Protein AF-A0A7Y5JT17-F1 (afdb_monomer_lite)

Sequence (156 aa):
MTVSTGLDEVVGAALDLVGDRRRVVLGIAGVPGAGKSTLADAVVAGVAEARGQEWVAHVPMDGYHLADVQLERLGALSRKGAPDTFDAEGYAHLLRRLVDEPDTWVYAPGFERTLEQPIAAAMVVPPSARLVVTEGNYLLLPEPRWEAARAAITEV

Foldseek 3Di:
DPPPVVLVVVLVVLVVLLPVAQAAEAEQADDPPPCSVVSLVSSLVSNCVVPNNLQEAEAEQLLFFDFCVVCVVVVNNVVGQPPVRGQLVVLLVLLQCCRVPLQDKDFTWDADPVNRGTDGRPTIRHSNHRYYYYYDHCCPPPDPSNVSSVVSHSYD

Secondary structure (DSSP, 8-state):
---HHHHHHHHHHHHHHHTT-S-EEEEEE--TTSSHHHHHHHHHHHHHHHH-GGGEEE--GGGGBPPHHHHHHTT-GGGTTSGGGB-HHHHHHHHHHHHH-TTS-EEEEEEETTTTEEEEEEEEE-TT--EEEEEESSTT--SHHHHHHHHT-SB-

pLDDT: mean 95.54, std 8.53, range [40.66, 98.81]

Radius of gyration: 15.57 Å; chains: 1; bounding box: 38×42×37 Å

Structure (mmCIF, N/CA/C/O backbone):
data_AF-A0A7Y5JT17-F1
#
_entry.id   AF-A0A7Y5JT17-F1
#
loop_
_atom_site.group_PDB
_atom_site.id
_atom_site.type_symbol
_atom_site.label_atom_id
_atom_site.label_alt_id
_atom_site.label_comp_id
_atom_site.label_asym_id
_atom_site.label_entity_id
_atom_site.label_seq_id
_atom_site.pdbx_PDB_ins_code
_atom_site.Cartn_x
_atom_site.Cartn_y
_atom_site.Cartn_z
_atom_site.occupancy
_atom_site.B_iso_or_equiv
_atom_site.auth_seq_id
_atom_site.auth_comp_id
_atom_site.auth_asym_id
_atom_site.auth_atom_id
_atom_site.pdbx_PDB_model_num
ATOM 1 N N . MET A 1 1 ? -2.690 31.196 5.133 1.00 42.50 1 MET A N 1
ATOM 2 C CA . MET A 1 1 ? -2.616 30.020 6.022 1.00 42.50 1 MET A CA 1
ATOM 3 C C . MET A 1 1 ? -3.968 29.326 5.939 1.00 42.50 1 MET A C 1
ATOM 5 O O . MET A 1 1 ? -4.806 29.532 6.799 1.00 42.50 1 MET A O 1
ATOM 9 N N . THR A 1 2 ? -4.222 28.629 4.827 1.00 40.66 2 THR A N 1
ATOM 10 C CA . THR A 1 2 ? -5.536 28.032 4.517 1.00 40.66 2 THR A CA 1
ATOM 11 C C . THR A 1 2 ? -5.316 26.854 3.567 1.00 40.66 2 THR A C 1
ATOM 13 O O . THR A 1 2 ? -5.586 26.934 2.377 1.00 40.66 2 THR A O 1
ATOM 16 N N . VAL A 1 3 ? -4.691 25.796 4.083 1.00 49.78 3 VAL A N 1
ATOM 17 C CA . VAL A 1 3 ? -4.617 24.485 3.409 1.00 49.78 3 VAL A CA 1
ATOM 18 C C . VAL A 1 3 ? -5.375 23.424 4.229 1.00 49.78 3 VAL A C 1
ATOM 20 O O . VAL A 1 3 ? -5.632 22.341 3.723 1.00 49.78 3 VAL A O 1
ATOM 23 N N . SER A 1 4 ? -5.793 23.735 5.470 1.00 58.84 4 SER A N 1
ATOM 24 C CA . SER A 1 4 ? -6.349 22.728 6.393 1.00 58.84 4 SER A CA 1
ATOM 25 C C . SER A 1 4 ? -7.715 22.194 5.957 1.00 58.84 4 SER A C 1
ATOM 27 O O . SER A 1 4 ? -7.915 20.991 6.010 1.00 58.84 4 SER A O 1
ATOM 29 N N . THR A 1 5 ? -8.602 23.028 5.401 1.00 63.56 5 THR A N 1
ATOM 30 C CA . THR A 1 5 ? -9.977 22.604 5.075 1.00 63.56 5 THR A CA 1
ATOM 31 C C . THR A 1 5 ? -10.028 21.418 4.107 1.00 63.56 5 THR A C 1
ATOM 33 O O . THR A 1 5 ? -10.822 20.511 4.308 1.00 63.56 5 THR A O 1
ATOM 36 N N . GLY A 1 6 ? -9.140 21.371 3.107 1.00 87.25 6 GLY A N 1
ATOM 37 C CA . GLY A 1 6 ? -9.133 20.276 2.133 1.00 87.25 6 GLY A CA 1
ATOM 38 C C . GLY A 1 6 ? -8.594 18.957 2.695 1.00 87.25 6 GLY A C 1
ATOM 39 O O . GLY A 1 6 ? -9.125 17.899 2.379 1.00 87.25 6 GLY A O 1
ATOM 40 N N . LEU A 1 7 ? -7.556 18.995 3.538 1.00 91.44 7 LEU A N 1
ATOM 41 C CA . LEU A 1 7 ? -7.023 17.771 4.146 1.00 91.44 7 LEU A CA 1
ATOM 42 C C . LEU A 1 7 ? -7.978 17.222 5.210 1.00 91.44 7 LEU A C 1
ATOM 44 O O . LEU A 1 7 ? -8.198 16.015 5.254 1.00 91.44 7 LEU A O 1
ATOM 48 N N . ASP A 1 8 ? -8.569 18.103 6.018 1.00 93.75 8 ASP A N 1
ATOM 49 C CA . ASP A 1 8 ? -9.545 17.728 7.043 1.00 93.75 8 ASP A CA 1
ATOM 50 C C . ASP A 1 8 ? -10.767 17.038 6.401 1.00 93.75 8 ASP A C 1
ATOM 52 O O . ASP A 1 8 ? -11.245 16.020 6.904 1.00 93.75 8 ASP A O 1
ATOM 56 N N . GLU A 1 9 ? -11.222 17.527 5.240 1.00 94.75 9 GLU A N 1
ATOM 57 C CA . GLU A 1 9 ? -12.270 16.886 4.434 1.00 94.75 9 GLU A CA 1
ATOM 58 C C . GLU A 1 9 ? -11.860 15.494 3.930 1.00 94.75 9 GLU A C 1
ATOM 60 O O . GLU A 1 9 ? -12.640 14.549 4.045 1.00 94.75 9 GLU A O 1
ATOM 65 N N . VAL A 1 10 ? -10.635 15.333 3.414 1.00 95.31 10 VAL A N 1
ATOM 66 C CA . VAL A 1 10 ? -10.138 14.028 2.938 1.00 95.31 10 VAL A CA 1
ATOM 67 C C . VAL A 1 10 ? -10.008 13.028 4.091 1.00 95.31 10 VAL A C 1
ATOM 69 O O . VAL A 1 10 ? -10.390 11.868 3.943 1.00 95.31 10 VAL A O 1
ATOM 72 N N . VAL A 1 11 ? -9.516 13.461 5.254 1.00 97.75 11 VAL A N 1
ATOM 73 C CA . VAL A 1 11 ? -9.441 12.619 6.459 1.00 97.75 11 VAL A CA 1
ATOM 74 C C . VAL A 1 11 ? -10.843 12.219 6.921 1.00 97.75 11 VAL A C 1
ATOM 76 O O . VAL A 1 11 ? -11.073 11.047 7.220 1.00 97.75 11 VAL A O 1
ATOM 79 N N . GLY A 1 12 ? -11.796 13.155 6.924 1.00 97.56 12 GLY A N 1
ATOM 80 C CA . GLY A 1 12 ? -13.202 12.872 7.216 1.00 97.56 12 GLY A CA 1
ATOM 81 C C . GLY A 1 12 ? -13.788 11.822 6.269 1.00 97.56 12 GLY A C 1
ATOM 82 O O . GLY A 1 12 ? -14.313 10.808 6.725 1.00 97.56 12 GLY A O 1
ATOM 83 N N . ALA A 1 13 ? -13.597 11.998 4.960 1.00 97.38 13 ALA A N 1
ATOM 84 C CA . ALA A 1 13 ? -14.049 11.043 3.951 1.00 97.38 13 ALA A CA 1
ATOM 85 C C . ALA A 1 13 ? -13.404 9.654 4.122 1.00 97.38 13 ALA A C 1
ATOM 87 O O . ALA A 1 13 ? -14.080 8.638 3.970 1.00 97.38 13 ALA A O 1
ATOM 88 N N . ALA A 1 14 ? -12.120 9.585 4.489 1.00 97.75 14 ALA A N 1
ATOM 89 C CA . ALA A 1 14 ? -11.440 8.321 4.770 1.00 97.75 14 ALA A CA 1
ATOM 90 C C . ALA A 1 14 ? -12.014 7.606 6.009 1.00 97.75 14 ALA A C 1
ATOM 92 O O . ALA A 1 14 ? -12.146 6.380 6.014 1.00 97.75 14 ALA A O 1
ATOM 93 N N . LEU A 1 15 ? -12.392 8.352 7.053 1.00 97.94 15 LEU A N 1
ATOM 94 C CA . LEU A 1 15 ? -13.065 7.800 8.234 1.00 97.94 15 LEU A CA 1
ATOM 95 C C . LEU A 1 15 ? -14.476 7.294 7.897 1.00 97.94 15 LEU A C 1
ATOM 97 O O . LEU A 1 15 ? -14.854 6.203 8.335 1.00 97.94 15 LEU A O 1
ATOM 101 N N . ASP A 1 16 ? -15.224 8.041 7.088 1.00 97.81 16 ASP A N 1
ATOM 102 C CA . ASP A 1 16 ? -16.563 7.657 6.631 1.00 97.81 16 ASP A CA 1
ATOM 103 C C . ASP A 1 16 ? -16.523 6.422 5.716 1.00 97.81 16 ASP A C 1
ATOM 105 O O . ASP A 1 16 ? -17.366 5.528 5.831 1.00 97.81 16 ASP A O 1
ATOM 109 N N . LEU A 1 17 ? -15.496 6.311 4.863 1.00 97.62 17 LEU A N 1
ATOM 110 C CA . LEU A 1 17 ? -15.251 5.132 4.028 1.00 97.62 17 LEU A CA 1
ATOM 111 C C . LEU A 1 17 ? -15.085 3.862 4.871 1.00 97.62 17 LEU A C 1
ATOM 113 O O . LEU A 1 17 ? -15.523 2.782 4.470 1.00 97.62 17 LEU A O 1
ATOM 117 N N . VAL A 1 18 ? -14.469 3.964 6.047 1.00 97.62 18 VAL A N 1
ATOM 118 C CA . VAL A 1 18 ? -14.298 2.818 6.945 1.00 97.62 18 VAL A CA 1
ATOM 119 C C . VAL A 1 18 ? -15.647 2.386 7.537 1.00 97.62 18 VAL A C 1
ATOM 121 O O . VAL A 1 18 ? -15.965 1.193 7.509 1.00 97.62 18 VAL A O 1
ATOM 124 N N . GLY A 1 19 ? -16.462 3.323 8.037 1.00 94.19 19 GLY A N 1
ATOM 125 C CA . GLY A 1 19 ? -17.793 3.045 8.597 1.00 94.19 19 GLY A CA 1
ATOM 126 C C . GLY A 1 19 ? -17.805 1.864 9.585 1.00 94.19 19 GLY A C 1
ATOM 127 O O . GLY A 1 19 ? -16.964 1.783 10.486 1.00 94.19 19 GLY A O 1
ATOM 128 N N . ASP A 1 20 ? -18.705 0.899 9.370 1.00 92.69 20 ASP A N 1
ATOM 129 C CA . ASP A 1 20 ? -18.824 -0.337 10.170 1.00 92.69 20 ASP A CA 1
ATOM 130 C C . ASP A 1 20 ? -17.996 -1.524 9.619 1.00 92.69 20 ASP A C 1
ATOM 132 O O . ASP A 1 20 ? -18.034 -2.632 10.157 1.00 92.69 20 ASP A O 1
ATOM 136 N N . ARG A 1 21 ? -17.236 -1.331 8.530 1.00 94.38 21 ARG A N 1
ATOM 137 C CA . ARG A 1 21 ? -16.481 -2.405 7.850 1.00 94.38 21 ARG A CA 1
ATOM 138 C C . ARG A 1 21 ? -15.234 -2.790 8.638 1.00 94.38 21 ARG A C 1
ATOM 140 O O . ARG A 1 21 ? -14.498 -1.916 9.071 1.00 94.38 21 ARG A O 1
ATOM 147 N N . ARG A 1 22 ? -14.892 -4.077 8.756 1.00 96.00 22 ARG A N 1
ATOM 148 C CA . ARG A 1 22 ? -13.718 -4.491 9.559 1.00 96.00 22 ARG A CA 1
ATOM 149 C C . ARG A 1 22 ? -12.414 -3.808 9.127 1.00 96.00 22 ARG A C 1
ATOM 151 O O . ARG A 1 22 ? -11.712 -3.268 9.977 1.00 96.00 22 ARG A O 1
ATOM 158 N N . ARG A 1 23 ? -12.144 -3.775 7.820 1.00 98.25 23 ARG A N 1
ATOM 159 C CA . ARG A 1 23 ? -11.028 -3.053 7.204 1.00 98.25 23 ARG A CA 1
ATOM 160 C C . ARG A 1 23 ? -11.390 -2.637 5.781 1.00 98.25 23 ARG A C 1
ATOM 162 O O . ARG A 1 23 ? -12.112 -3.366 5.104 1.00 98.25 23 ARG A O 1
ATOM 169 N N . VAL A 1 24 ? -10.881 -1.493 5.338 1.00 98.44 24 VAL A N 1
ATOM 170 C CA . VAL A 1 24 ? -10.970 -1.019 3.947 1.00 98.44 24 VAL A CA 1
ATOM 171 C C . VAL A 1 24 ? -9.600 -0.594 3.440 1.00 98.44 24 VAL A C 1
ATO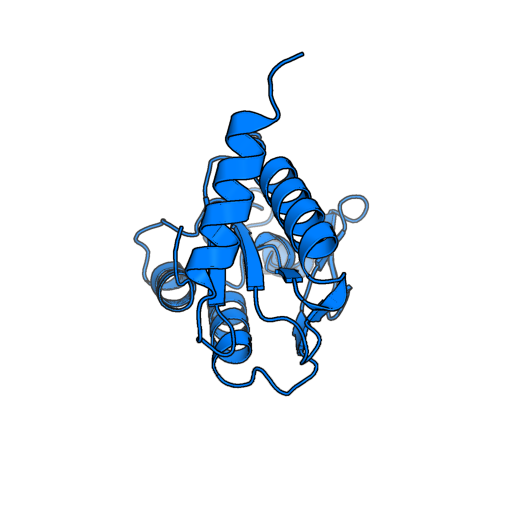M 173 O O . VAL A 1 24 ? -8.706 -0.284 4.231 1.00 98.44 24 VAL A O 1
ATOM 176 N N . VAL A 1 25 ? -9.456 -0.566 2.117 1.00 98.75 25 VAL A N 1
ATOM 177 C CA . VAL A 1 25 ? -8.258 -0.063 1.441 1.00 98.75 25 VAL A CA 1
ATOM 178 C C . VAL A 1 25 ? -8.634 1.202 0.674 1.00 98.75 25 VAL A C 1
ATOM 180 O O . VAL A 1 25 ? -9.528 1.160 -0.170 1.00 98.75 25 VAL A O 1
ATOM 183 N N . LEU A 1 26 ? -7.948 2.305 0.959 1.00 98.75 26 LEU A N 1
ATOM 184 C CA . LEU A 1 26 ? -8.034 3.568 0.228 1.00 98.75 26 LEU A CA 1
ATOM 185 C C . LEU A 1 26 ? -6.809 3.696 -0.679 1.00 98.75 26 LEU A C 1
ATOM 187 O O . LEU A 1 26 ? -5.679 3.680 -0.190 1.00 98.75 26 LEU A O 1
ATOM 191 N N . GLY A 1 27 ? -7.030 3.810 -1.983 1.00 98.44 27 GLY A N 1
ATOM 192 C CA . GLY A 1 27 ? -5.992 4.060 -2.973 1.00 98.44 27 GLY A CA 1
ATOM 193 C C . GLY A 1 27 ? -5.800 5.550 -3.231 1.00 98.44 27 GLY A C 1
ATOM 194 O O . GLY A 1 27 ? -6.755 6.311 -3.237 1.00 98.44 27 GLY A O 1
ATOM 195 N N . ILE A 1 28 ? -4.562 5.962 -3.488 1.00 98.44 28 ILE A N 1
ATOM 196 C CA . ILE A 1 28 ? -4.227 7.295 -3.992 1.00 98.44 28 ILE A CA 1
ATOM 197 C C . ILE A 1 28 ? -3.466 7.110 -5.303 1.00 98.44 28 ILE A C 1
ATOM 199 O O . ILE A 1 28 ? -2.321 6.649 -5.324 1.00 98.44 28 ILE A O 1
ATOM 203 N N . ALA A 1 29 ? -4.120 7.448 -6.413 1.00 97.12 29 ALA A N 1
ATOM 204 C CA . ALA A 1 29 ? -3.557 7.324 -7.752 1.00 97.12 29 ALA A CA 1
ATOM 205 C C . ALA A 1 29 ? -3.039 8.665 -8.290 1.00 97.12 29 ALA A C 1
ATOM 207 O O . ALA A 1 29 ? -3.482 9.742 -7.900 1.00 97.12 29 ALA A O 1
ATOM 208 N N . GLY A 1 30 ? -2.090 8.607 -9.221 1.00 94.31 30 GLY A N 1
ATOM 209 C CA . GLY A 1 30 ? -1.494 9.802 -9.816 1.00 94.31 30 GLY A CA 1
ATOM 210 C C . GLY A 1 30 ? -0.122 9.538 -10.419 1.00 94.31 30 GLY A C 1
ATOM 211 O O . GLY A 1 30 ? 0.557 8.580 -10.062 1.00 94.31 30 GLY A O 1
ATOM 212 N N . VAL A 1 31 ? 0.310 10.407 -11.327 1.00 91.19 31 VAL A N 1
ATOM 213 C CA . VAL A 1 31 ? 1.605 10.281 -12.015 1.00 91.19 31 VAL A CA 1
ATOM 214 C C . VAL A 1 31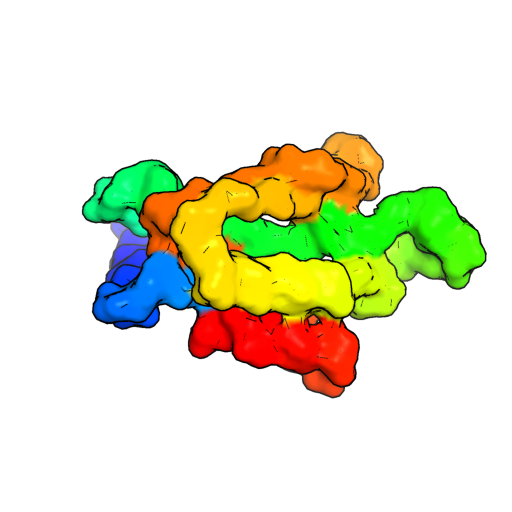 ? 2.799 10.427 -11.051 1.00 91.19 31 VAL A C 1
ATOM 216 O O . VAL A 1 31 ? 2.640 10.946 -9.936 1.00 91.19 31 VAL A O 1
ATOM 219 N N . PRO A 1 32 ? 4.013 9.986 -11.435 1.00 90.25 32 PRO A N 1
ATOM 220 C CA . PRO A 1 32 ? 5.229 10.293 -10.684 1.00 90.25 32 PRO A CA 1
ATOM 221 C C . PRO A 1 32 ? 5.352 11.794 -10.385 1.00 90.25 32 PRO A C 1
ATOM 223 O O . PRO A 1 32 ? 5.060 12.628 -11.239 1.00 90.25 32 PRO A O 1
ATOM 226 N N . GLY A 1 33 ? 5.754 12.145 -9.161 1.00 89.56 33 GLY A N 1
ATOM 227 C CA . GLY A 1 33 ? 5.902 13.544 -8.737 1.00 89.56 33 GLY A CA 1
ATOM 228 C C . GLY A 1 33 ? 4.599 14.292 -8.420 1.00 89.56 33 GLY A C 1
ATOM 229 O O . GLY A 1 33 ? 4.667 15.437 -7.988 1.00 89.56 33 GLY A O 1
ATOM 230 N N . ALA A 1 34 ? 3.422 13.667 -8.547 1.00 92.31 34 ALA A N 1
ATOM 231 C CA . ALA A 1 34 ? 2.132 14.309 -8.255 1.00 92.31 34 ALA A CA 1
ATOM 232 C C . ALA A 1 34 ? 1.849 14.555 -6.755 1.00 92.31 34 ALA A C 1
ATOM 234 O O . ALA A 1 34 ? 0.792 15.073 -6.413 1.00 92.31 34 ALA A O 1
ATOM 235 N N . GLY A 1 35 ? 2.754 14.158 -5.853 1.00 94.06 35 GLY A N 1
ATOM 236 C CA . GLY A 1 35 ? 2.568 14.314 -4.404 1.00 94.06 35 GLY A CA 1
ATOM 237 C C . GLY A 1 35 ? 1.722 13.223 -3.734 1.00 94.06 35 GLY A C 1
ATOM 238 O O . GLY A 1 35 ? 1.259 13.429 -2.618 1.00 94.06 35 GLY A O 1
ATOM 239 N N . LYS A 1 36 ? 1.537 12.058 -4.374 1.00 96.00 36 LYS A N 1
ATOM 240 C CA . LYS A 1 36 ? 0.762 10.928 -3.819 1.00 96.00 36 LYS A CA 1
ATOM 241 C C . LYS A 1 36 ? 1.212 10.519 -2.422 1.00 96.00 36 LYS A C 1
ATOM 243 O O . LYS A 1 36 ? 0.391 10.500 -1.517 1.00 96.00 36 LYS A O 1
ATOM 248 N N . SER A 1 37 ? 2.505 10.240 -2.243 1.00 95.38 37 SER A N 1
ATOM 249 C CA . SER A 1 37 ? 3.040 9.815 -0.948 1.00 95.38 37 SER A CA 1
ATOM 250 C C . SER A 1 37 ? 2.881 10.922 0.101 1.00 95.38 37 SER A C 1
ATOM 252 O O . SER A 1 37 ? 2.526 10.635 1.232 1.00 95.38 37 SER A O 1
ATOM 254 N N . THR A 1 38 ? 3.004 12.199 -0.287 1.00 96.56 38 THR A N 1
ATOM 255 C CA . THR A 1 38 ? 2.723 13.335 0.609 1.00 96.56 38 THR A CA 1
ATOM 256 C C . THR A 1 38 ? 1.267 13.359 1.073 1.00 96.56 38 THR A C 1
ATOM 258 O O . THR A 1 38 ? 1.013 13.571 2.256 1.00 96.56 38 THR A O 1
ATOM 261 N N . LEU A 1 39 ? 0.308 13.132 0.170 1.00 97.31 39 LEU A N 1
ATOM 262 C CA . LEU A 1 39 ? -1.103 13.033 0.541 1.00 97.31 39 LEU A CA 1
ATOM 263 C C . LEU A 1 39 ? -1.371 11.782 1.390 1.00 97.31 39 LEU A C 1
ATOM 265 O O . LEU A 1 39 ? -2.065 11.883 2.395 1.00 97.31 39 LEU A O 1
ATOM 269 N N . ALA A 1 40 ? -0.798 10.631 1.029 1.00 98.12 40 ALA A N 1
ATOM 270 C CA . ALA A 1 40 ? -0.932 9.385 1.780 1.00 98.12 40 ALA A CA 1
ATOM 271 C C . ALA A 1 40 ? -0.442 9.548 3.223 1.00 98.12 40 ALA A C 1
ATOM 273 O O . ALA A 1 40 ? -1.178 9.240 4.158 1.00 98.12 40 ALA A O 1
ATOM 274 N N . ASP A 1 41 ? 0.752 10.112 3.409 1.00 97.94 41 ASP A N 1
ATOM 275 C CA . ASP A 1 41 ? 1.333 10.361 4.727 1.00 97.94 41 ASP A CA 1
ATOM 276 C C . ASP A 1 41 ? 0.484 11.351 5.539 1.00 97.94 41 ASP A C 1
ATOM 278 O O . ASP A 1 41 ? 0.277 11.153 6.736 1.00 97.94 41 ASP A O 1
ATOM 282 N N . ALA A 1 42 ? -0.070 12.384 4.893 1.00 98.19 42 ALA A N 1
ATOM 283 C CA . ALA A 1 42 ? -0.960 13.344 5.542 1.00 98.19 42 ALA A CA 1
ATOM 284 C C . ALA A 1 42 ? -2.292 12.711 5.989 1.00 98.19 42 ALA A C 1
ATOM 286 O O . ALA A 1 42 ? -2.746 12.963 7.105 1.00 98.19 42 ALA A O 1
ATOM 287 N N . VAL A 1 43 ? -2.896 11.854 5.156 1.00 98.38 43 VAL A N 1
ATOM 288 C CA . VAL A 1 43 ? -4.112 11.099 5.506 1.00 98.38 43 VAL A CA 1
ATOM 289 C C . VAL A 1 43 ? -3.836 10.142 6.663 1.00 98.38 43 VAL A C 1
ATOM 291 O O . VAL A 1 43 ? -4.596 10.113 7.628 1.00 98.38 43 VAL A O 1
ATOM 294 N N . VAL A 1 44 ? -2.733 9.391 6.601 1.00 98.56 44 VAL A N 1
ATOM 295 C CA . VAL A 1 44 ? -2.312 8.478 7.672 1.00 98.56 44 VAL A CA 1
ATOM 296 C C . VAL A 1 44 ? -2.118 9.244 8.977 1.00 98.56 44 VAL A C 1
ATOM 298 O O . VAL A 1 44 ? -2.655 8.830 10.000 1.00 98.56 44 VAL A O 1
ATOM 301 N N . ALA A 1 45 ? -1.422 10.383 8.949 1.00 98.50 45 ALA A N 1
ATOM 302 C CA . ALA A 1 45 ? -1.205 11.207 10.133 1.00 98.50 45 ALA A CA 1
ATOM 303 C C . ALA A 1 45 ? -2.522 11.730 10.731 1.00 98.50 45 ALA A C 1
ATOM 305 O O . ALA A 1 45 ? -2.742 11.574 11.930 1.00 98.50 45 ALA A O 1
ATOM 306 N N . GLY A 1 46 ? -3.422 12.282 9.910 1.00 98.31 46 GLY A N 1
ATOM 307 C CA . GLY A 1 46 ? -4.702 12.813 10.392 1.00 98.31 46 GLY A CA 1
ATOM 308 C C . GLY A 1 46 ? -5.632 11.731 10.951 1.00 98.31 46 GLY A C 1
ATOM 309 O O . GLY A 1 46 ? -6.270 11.916 11.988 1.00 98.31 46 GLY A O 1
ATOM 310 N N . VAL A 1 47 ? -5.674 10.555 10.320 1.00 98.44 47 VAL A N 1
ATOM 311 C CA . VAL A 1 47 ? -6.447 9.415 10.837 1.00 98.44 47 VAL A CA 1
ATOM 312 C C . VAL A 1 47 ? -5.830 8.866 12.127 1.00 98.44 47 VAL A C 1
ATOM 314 O O . VAL A 1 47 ? -6.564 8.564 13.072 1.00 98.44 47 VAL A O 1
ATOM 317 N N . ALA A 1 48 ? -4.501 8.763 12.196 1.00 98.44 48 ALA A N 1
ATOM 318 C CA . ALA A 1 48 ? -3.789 8.332 13.395 1.00 98.44 48 ALA A CA 1
ATOM 319 C C . ALA A 1 48 ? -4.017 9.291 14.572 1.00 98.44 48 ALA A C 1
ATOM 321 O O . ALA A 1 48 ? -4.222 8.834 15.695 1.00 98.44 48 ALA A O 1
ATOM 322 N N . GLU A 1 49 ? -4.052 10.601 14.324 1.00 98.25 49 GLU A N 1
ATOM 323 C CA . GLU A 1 49 ? -4.405 11.605 15.332 1.00 98.25 49 GLU A CA 1
ATOM 324 C C . GLU A 1 49 ? -5.843 11.409 15.845 1.00 98.25 49 GLU A C 1
ATOM 326 O O . GLU A 1 49 ? -6.086 11.446 17.051 1.00 98.25 49 GLU A O 1
ATOM 331 N N . ALA A 1 50 ? -6.793 11.121 14.950 1.00 97.44 50 ALA A N 1
ATOM 332 C CA . ALA A 1 50 ? -8.203 10.966 15.304 1.00 97.44 50 ALA A CA 1
ATOM 333 C C . ALA A 1 50 ? -8.550 9.625 15.985 1.00 97.44 50 ALA A C 1
ATOM 335 O O . ALA A 1 50 ? -9.493 9.563 16.781 1.00 97.44 50 ALA A O 1
ATOM 336 N N . ARG A 1 51 ? -7.861 8.528 15.638 1.00 98.06 51 ARG A N 1
ATOM 337 C CA . ARG A 1 51 ? -8.248 7.151 16.024 1.00 98.06 51 ARG A CA 1
ATOM 338 C C . ARG A 1 51 ? -7.138 6.322 16.676 1.00 98.06 51 ARG A C 1
ATOM 340 O O . ARG A 1 51 ? -7.431 5.251 17.205 1.00 98.06 51 ARG A O 1
ATOM 347 N N . GLY A 1 52 ? -5.904 6.816 16.680 1.00 98.06 52 GLY A N 1
ATOM 348 C CA . GLY A 1 52 ? -4.720 6.133 17.195 1.00 98.06 52 GLY A CA 1
ATOM 349 C C . GLY A 1 52 ? -3.828 5.559 16.091 1.00 98.06 52 GLY A C 1
ATOM 350 O O . GLY A 1 52 ? -4.302 5.146 15.034 1.00 98.06 52 GLY A O 1
ATOM 351 N N . GLN A 1 53 ? -2.522 5.496 16.371 1.00 97.56 53 GLN A N 1
ATOM 352 C CA . GLN A 1 53 ? -1.477 5.137 15.402 1.00 97.56 53 GLN A CA 1
ATOM 353 C C . GLN A 1 53 ? -1.703 3.792 14.708 1.00 97.56 53 GLN A C 1
ATOM 355 O O . GLN A 1 53 ? -1.457 3.668 13.516 1.00 97.56 53 GLN A O 1
ATOM 360 N N . GLU A 1 54 ? -2.168 2.779 15.436 1.00 97.88 54 GLU A N 1
ATOM 361 C CA . GLU A 1 54 ? -2.360 1.443 14.866 1.00 97.88 54 GLU A CA 1
ATOM 362 C C . GLU A 1 54 ? -3.674 1.294 14.089 1.00 97.88 54 GLU A C 1
ATOM 364 O O . GLU A 1 54 ? -3.895 0.263 13.463 1.00 97.88 54 GLU A O 1
ATOM 369 N N . TRP A 1 55 ? -4.559 2.297 14.116 1.00 98.38 55 TRP A N 1
ATOM 370 C CA . TRP A 1 55 ? -5.854 2.240 13.430 1.00 98.38 55 TRP A CA 1
ATOM 371 C C . TRP A 1 55 ? -5.722 2.396 11.910 1.00 98.38 55 TRP A C 1
ATOM 373 O O . TRP A 1 55 ? -6.626 2.016 11.159 1.00 98.38 55 TRP A O 1
ATOM 383 N N . VAL A 1 56 ? -4.591 2.925 11.446 1.00 98.75 56 VAL A N 1
ATOM 384 C CA . VAL A 1 56 ? -4.286 3.152 10.037 1.00 98.75 56 VAL A CA 1
ATOM 385 C C . VAL A 1 56 ? -2.899 2.618 9.696 1.00 98.75 56 VAL A C 1
ATOM 387 O O . VAL A 1 56 ? -1.960 2.752 10.475 1.00 98.75 56 VAL A O 1
ATOM 390 N N . ALA A 1 57 ? -2.762 2.011 8.522 1.00 98.56 57 ALA A N 1
ATOM 391 C CA . ALA A 1 57 ? -1.480 1.561 7.994 1.00 98.56 57 ALA A CA 1
ATOM 392 C C . ALA A 1 57 ? -1.264 2.080 6.571 1.00 98.56 57 ALA A C 1
ATOM 394 O O . ALA A 1 57 ? -2.222 2.241 5.819 1.00 98.56 57 ALA A O 1
ATOM 395 N N . HIS A 1 58 ? -0.006 2.301 6.193 1.00 98.50 58 HIS A N 1
ATOM 396 C CA . HIS A 1 58 ? 0.393 2.666 4.835 1.00 98.50 58 HIS A CA 1
ATOM 397 C C . HIS A 1 58 ? 1.093 1.470 4.181 1.00 98.50 58 HIS A C 1
ATOM 399 O O . HIS A 1 58 ? 2.020 0.912 4.763 1.00 98.50 58 HIS A O 1
ATOM 405 N N . VAL A 1 59 ? 0.656 1.065 2.989 1.00 98.38 59 VAL A N 1
ATOM 406 C CA . VAL A 1 59 ? 1.281 0.006 2.182 1.00 98.38 59 VAL A CA 1
ATOM 407 C C . VAL A 1 59 ? 1.423 0.517 0.744 1.00 98.38 59 VAL A C 1
ATOM 409 O O . VAL A 1 59 ? 0.463 0.420 -0.015 1.00 98.38 59 VAL A O 1
ATOM 412 N N . PRO A 1 60 ? 2.564 1.096 0.339 1.00 97.94 60 PRO A N 1
ATOM 413 C CA . PRO A 1 60 ? 2.743 1.664 -0.994 1.00 97.94 60 PRO A CA 1
ATOM 414 C C . PRO A 1 60 ? 2.995 0.585 -2.059 1.00 97.94 60 PRO A C 1
ATOM 416 O O . PRO A 1 60 ? 3.626 -0.441 -1.794 1.00 97.94 60 PRO A O 1
ATOM 419 N N . MET A 1 61 ? 2.568 0.853 -3.296 1.00 98.06 61 MET A N 1
ATOM 420 C CA . MET A 1 61 ? 2.821 -0.003 -4.466 1.00 98.06 61 MET A CA 1
ATOM 421 C C . MET A 1 61 ? 4.322 -0.213 -4.722 1.00 98.06 61 MET A C 1
ATOM 423 O O . MET A 1 61 ? 4.729 -1.269 -5.201 1.00 98.06 61 MET A O 1
ATOM 427 N N . ASP A 1 62 ? 5.163 0.768 -4.380 1.00 97.31 62 ASP A N 1
ATOM 428 C CA . ASP A 1 62 ? 6.601 0.738 -4.667 1.00 97.31 62 ASP A CA 1
ATOM 429 C C . ASP A 1 62 ? 7.341 -0.430 -4.003 1.00 97.31 62 ASP A C 1
ATOM 431 O O . ASP A 1 62 ? 8.348 -0.883 -4.548 1.00 97.31 62 ASP A O 1
ATOM 435 N N . GLY A 1 63 ? 6.834 -0.974 -2.888 1.00 98.00 63 GLY A N 1
ATOM 436 C CA . GLY A 1 63 ? 7.392 -2.183 -2.269 1.00 98.00 63 GLY A CA 1
ATOM 437 C C . GLY A 1 63 ? 7.365 -3.411 -3.189 1.00 98.00 63 GLY A C 1
ATOM 438 O O . GLY A 1 63 ? 8.086 -4.376 -2.948 1.00 98.00 63 GLY A O 1
ATOM 439 N N . TYR A 1 64 ? 6.578 -3.355 -4.264 1.00 98.50 64 TYR A N 1
ATOM 440 C CA . TYR A 1 64 ? 6.405 -4.418 -5.248 1.00 98.50 64 TYR A CA 1
ATOM 441 C C . TYR A 1 64 ? 7.183 -4.201 -6.541 1.00 98.50 64 TYR A C 1
ATOM 443 O O . TYR A 1 64 ? 6.951 -4.921 -7.510 1.00 98.50 64 TYR A O 1
ATOM 451 N N . HIS A 1 65 ? 8.127 -3.256 -6.589 1.00 98.50 65 HIS A N 1
ATOM 452 C CA . HIS A 1 65 ? 9.131 -3.278 -7.653 1.00 98.50 65 HIS A CA 1
ATOM 453 C C . HIS A 1 65 ? 9.807 -4.650 -7.701 1.00 98.50 65 HIS A C 1
ATOM 455 O O . HIS A 1 65 ? 10.092 -5.254 -6.668 1.00 98.50 65 HIS A O 1
ATOM 461 N N . LEU A 1 66 ? 10.113 -5.138 -8.899 1.00 98.44 66 LEU A N 1
ATOM 462 C CA . LEU A 1 66 ? 11.043 -6.249 -9.032 1.00 98.44 66 LEU A CA 1
ATOM 463 C C . LEU A 1 66 ? 12.446 -5.767 -8.640 1.00 98.44 66 LEU A C 1
ATOM 465 O O . LEU A 1 66 ? 12.856 -4.660 -8.992 1.00 98.44 66 LEU A O 1
ATOM 469 N N . ALA A 1 67 ? 13.189 -6.611 -7.924 1.00 98.00 67 ALA A N 1
ATOM 470 C CA . ALA A 1 67 ? 14.581 -6.331 -7.584 1.00 98.00 67 ALA A CA 1
ATOM 471 C C . ALA A 1 67 ? 15.444 -6.206 -8.850 1.00 98.00 67 ALA A C 1
ATOM 473 O O . ALA A 1 67 ? 15.174 -6.877 -9.852 1.00 98.00 67 ALA A O 1
ATOM 474 N N . ASP A 1 68 ? 16.527 -5.428 -8.791 1.00 98.00 68 ASP A N 1
ATOM 475 C CA . ASP A 1 68 ? 17.368 -5.177 -9.974 1.00 98.00 68 ASP A CA 1
ATOM 476 C C . ASP A 1 68 ? 17.903 -6.464 -10.598 1.00 98.00 68 ASP A C 1
ATOM 478 O O . ASP A 1 68 ? 17.839 -6.621 -11.811 1.00 98.00 68 ASP A O 1
ATOM 482 N N . VAL A 1 69 ? 18.293 -7.448 -9.784 1.00 97.94 69 VAL A N 1
ATOM 483 C CA . VAL A 1 69 ? 18.734 -8.767 -10.271 1.00 97.94 69 VAL A CA 1
ATOM 484 C C . VAL A 1 69 ? 17.669 -9.487 -11.113 1.00 97.94 69 VAL A C 1
ATOM 486 O O . VAL A 1 69 ? 17.994 -10.241 -12.030 1.00 97.94 69 VAL A O 1
ATOM 489 N N . GLN A 1 70 ? 16.380 -9.266 -10.830 1.00 98.25 70 GLN A N 1
ATOM 490 C CA . GLN A 1 70 ? 15.289 -9.800 -11.647 1.00 98.25 70 GLN A CA 1
ATOM 491 C C . GLN A 1 70 ? 15.096 -8.969 -12.911 1.00 98.25 70 GLN A C 1
ATOM 493 O O . GLN A 1 70 ? 14.903 -9.533 -13.987 1.00 98.25 70 GLN A O 1
ATOM 498 N N . LEU A 1 71 ? 15.185 -7.645 -12.808 1.00 98.50 71 LEU A N 1
ATOM 499 C CA . LEU A 1 71 ? 15.072 -6.761 -13.963 1.00 98.50 71 LEU A CA 1
ATOM 500 C C . LEU A 1 71 ? 16.226 -6.950 -14.956 1.00 98.50 71 LEU A C 1
ATOM 502 O O . LEU A 1 71 ? 15.986 -6.931 -16.160 1.00 98.50 71 LEU A O 1
ATOM 506 N N . GLU A 1 72 ? 17.447 -7.199 -14.489 1.00 98.44 72 GLU A N 1
ATOM 507 C CA . GLU A 1 72 ? 18.599 -7.572 -15.317 1.00 98.44 72 GLU A CA 1
ATOM 508 C C . GLU A 1 72 ? 18.348 -8.892 -16.046 1.00 98.44 72 GLU A C 1
ATOM 510 O O . GLU A 1 72 ? 18.491 -8.954 -17.268 1.00 98.44 72 GLU A O 1
ATOM 515 N N . ARG A 1 73 ? 17.882 -9.925 -15.326 1.00 98.38 73 ARG A N 1
ATOM 516 C CA . ARG A 1 73 ? 17.505 -11.220 -15.921 1.00 98.38 73 ARG A CA 1
ATOM 517 C C . ARG A 1 73 ? 16.464 -11.060 -17.032 1.00 98.38 73 ARG A C 1
ATOM 519 O O . ARG A 1 73 ? 16.498 -11.794 -18.014 1.00 98.38 73 ARG A O 1
ATOM 526 N N . LEU A 1 74 ? 15.524 -10.133 -16.858 1.00 97.88 74 LEU A N 1
ATOM 527 C CA . LEU A 1 74 ? 14.442 -9.855 -17.804 1.00 97.88 74 LEU A CA 1
ATOM 528 C C . LEU A 1 74 ? 14.831 -8.849 -18.903 1.00 97.88 74 LEU A C 1
ATOM 530 O O . LEU A 1 74 ? 14.026 -8.600 -19.798 1.00 97.88 74 LEU A O 1
ATOM 534 N N . GLY A 1 75 ? 16.025 -8.245 -18.847 1.00 98.12 75 GLY A N 1
ATOM 535 C CA . GLY A 1 75 ? 16.427 -7.169 -19.760 1.00 98.12 75 GLY A CA 1
ATOM 536 C C . GLY A 1 75 ? 15.581 -5.894 -19.621 1.00 98.12 75 GLY A C 1
ATOM 537 O O . GLY A 1 75 ? 15.444 -5.134 -20.576 1.00 98.12 75 GLY A O 1
ATOM 538 N N . ALA A 1 76 ? 14.983 -5.669 -18.450 1.00 98.12 76 ALA A N 1
ATOM 539 C CA . ALA A 1 76 ? 14.021 -4.602 -18.183 1.00 98.12 76 ALA A CA 1
ATOM 540 C C . ALA A 1 76 ? 14.540 -3.520 -17.218 1.00 98.12 76 ALA A C 1
ATOM 542 O O . ALA A 1 76 ? 13.807 -2.575 -16.931 1.00 98.12 76 ALA A O 1
ATOM 543 N N . LEU A 1 77 ? 15.792 -3.614 -16.743 1.00 98.00 77 LEU A N 1
ATOM 544 C CA . LEU A 1 77 ? 16.357 -2.676 -15.758 1.00 98.00 77 LEU A CA 1
ATOM 545 C C . LEU A 1 77 ? 16.265 -1.209 -16.207 1.00 98.00 77 LEU A C 1
ATOM 547 O O . LEU A 1 77 ? 15.898 -0.343 -15.420 1.00 98.00 77 LEU A O 1
ATOM 551 N N . SER A 1 78 ? 16.495 -0.926 -17.492 1.00 97.56 78 SER A N 1
ATOM 552 C CA . SER A 1 78 ? 16.393 0.432 -18.049 1.00 97.56 78 SER A CA 1
ATOM 553 C C . SER A 1 78 ? 14.967 0.997 -18.080 1.00 97.56 78 SER A C 1
ATOM 555 O O . SER A 1 78 ? 14.782 2.166 -18.408 1.00 97.56 78 SER A O 1
ATOM 557 N N . ARG A 1 79 ? 13.955 0.170 -17.797 1.00 97.19 79 ARG A N 1
ATOM 558 C CA . ARG A 1 79 ? 12.538 0.546 -17.727 1.00 97.19 79 ARG A CA 1
ATOM 559 C C . ARG A 1 79 ? 11.978 0.422 -16.313 1.00 97.19 79 ARG A C 1
ATOM 561 O O . ARG A 1 79 ? 10.759 0.411 -16.162 1.00 97.19 79 ARG A O 1
ATOM 568 N N . LYS A 1 80 ? 12.832 0.294 -15.292 1.00 96.69 80 LYS A N 1
ATOM 569 C CA . LYS A 1 80 ? 12.399 0.233 -13.894 1.00 96.69 80 LYS A CA 1
ATOM 570 C C . LYS A 1 80 ? 11.417 1.366 -13.588 1.00 96.69 80 LYS A C 1
ATOM 572 O O . LYS A 1 80 ? 11.660 2.519 -13.939 1.00 96.69 80 LYS A O 1
ATOM 577 N N . GLY A 1 81 ? 10.293 1.000 -12.984 1.00 95.25 81 GLY A N 1
ATOM 578 C CA . GLY A 1 81 ? 9.161 1.886 -12.746 1.00 95.25 81 GLY A CA 1
ATOM 579 C C . GLY A 1 81 ? 8.056 1.798 -13.801 1.00 95.25 81 GLY A C 1
ATOM 580 O O . GLY A 1 81 ? 7.001 2.367 -13.561 1.00 95.25 81 GLY A O 1
ATOM 581 N N . ALA A 1 82 ? 8.237 1.081 -14.919 1.00 96.44 82 ALA A N 1
ATOM 582 C CA . ALA A 1 82 ? 7.168 0.759 -15.875 1.00 96.44 82 ALA A CA 1
ATOM 583 C C . ALA A 1 82 ? 6.205 -0.325 -15.330 1.00 96.44 82 ALA A C 1
ATOM 585 O O . ALA A 1 82 ? 6.614 -1.103 -14.464 1.00 96.44 82 ALA A O 1
ATOM 586 N N . PRO A 1 83 ? 4.962 -0.454 -15.849 1.00 96.50 83 PRO A N 1
ATOM 587 C CA . PRO A 1 83 ? 3.940 -1.342 -15.277 1.00 96.50 83 PRO A CA 1
ATOM 588 C C . PRO A 1 83 ? 4.344 -2.814 -15.147 1.00 96.50 83 PRO A C 1
ATOM 590 O O . PRO A 1 83 ? 3.868 -3.508 -14.257 1.00 96.50 83 PRO A O 1
ATOM 593 N N . ASP A 1 84 ? 5.203 -3.301 -16.040 1.00 96.25 84 ASP A N 1
ATOM 594 C CA . ASP A 1 84 ? 5.681 -4.683 -16.090 1.00 96.25 84 ASP A CA 1
ATOM 595 C C . ASP A 1 84 ? 6.974 -4.921 -15.293 1.00 96.25 84 ASP A C 1
ATOM 597 O O . ASP A 1 84 ? 7.524 -6.018 -15.320 1.00 96.25 84 ASP A O 1
ATOM 601 N N . THR A 1 85 ? 7.452 -3.903 -14.572 1.00 97.88 85 THR A N 1
ATOM 602 C CA . THR A 1 85 ? 8.622 -3.987 -13.678 1.00 97.88 85 THR A CA 1
ATOM 603 C C . THR A 1 85 ? 8.243 -4.145 -12.204 1.00 97.88 85 THR A C 1
ATOM 605 O O . THR A 1 85 ? 9.095 -4.001 -11.327 1.00 97.88 85 THR A O 1
ATOM 608 N N . PHE A 1 86 ? 6.978 -4.479 -11.942 1.00 98.31 86 PHE A N 1
ATOM 609 C CA . PHE A 1 86 ? 6.419 -4.760 -10.622 1.00 98.31 86 PHE A CA 1
ATOM 610 C C . PHE A 1 86 ? 5.880 -6.190 -10.555 1.00 98.31 86 PHE A C 1
ATOM 612 O O . PHE A 1 86 ? 5.413 -6.733 -11.555 1.00 98.31 86 PHE A O 1
ATOM 619 N N . ASP A 1 87 ? 5.878 -6.759 -9.354 1.00 98.19 87 ASP A N 1
ATOM 620 C CA . ASP A 1 87 ? 5.076 -7.928 -9.000 1.00 98.19 87 ASP A CA 1
ATOM 621 C C . ASP A 1 87 ? 3.629 -7.490 -8.692 1.00 98.19 87 ASP A C 1
ATOM 623 O O . ASP A 1 87 ? 3.226 -7.331 -7.536 1.00 98.19 87 ASP A O 1
ATOM 627 N N . ALA A 1 88 ? 2.857 -7.216 -9.750 1.00 97.88 88 ALA A N 1
ATOM 628 C CA . ALA A 1 88 ? 1.481 -6.725 -9.641 1.00 97.88 88 ALA A CA 1
ATOM 629 C C . ALA A 1 88 ? 0.541 -7.775 -9.019 1.00 97.88 88 ALA A C 1
ATOM 631 O O . ALA A 1 88 ? -0.325 -7.443 -8.207 1.00 97.88 88 ALA A O 1
ATOM 632 N N . GLU A 1 89 ? 0.742 -9.052 -9.342 1.00 97.62 89 GLU A N 1
ATOM 633 C CA . GLU A 1 89 ? -0.005 -10.172 -8.779 1.00 97.62 89 GLU A CA 1
ATOM 634 C C . GLU A 1 89 ? 0.283 -10.354 -7.283 1.00 97.62 89 GLU A C 1
ATOM 636 O O . GLU A 1 89 ? -0.649 -10.548 -6.496 1.00 97.62 89 GLU A O 1
ATOM 641 N N . GLY A 1 90 ? 1.549 -10.251 -6.864 1.00 98.12 90 GLY A N 1
ATOM 642 C CA . GLY A 1 90 ? 1.935 -10.271 -5.454 1.00 98.12 90 GLY A CA 1
ATOM 643 C C . GLY A 1 90 ? 1.339 -9.103 -4.671 1.00 98.12 90 GLY A C 1
ATOM 644 O O . GLY A 1 90 ? 0.864 -9.289 -3.545 1.00 98.12 90 GLY A O 1
ATOM 645 N N . TYR A 1 91 ? 1.289 -7.915 -5.278 1.00 98.62 91 TYR A N 1
ATOM 646 C CA . TYR A 1 91 ? 0.650 -6.740 -4.688 1.00 98.62 91 TYR A CA 1
ATOM 647 C C . TYR A 1 91 ? -0.860 -6.943 -4.525 1.00 98.62 91 TYR A C 1
ATOM 649 O O . TYR A 1 91 ? -1.396 -6.763 -3.430 1.00 98.62 91 TYR A O 1
ATOM 657 N N . ALA A 1 92 ? -1.543 -7.418 -5.571 1.00 98.00 92 ALA A N 1
ATOM 658 C CA . ALA A 1 92 ? -2.964 -7.750 -5.517 1.00 98.00 92 ALA A CA 1
ATOM 659 C C . ALA A 1 92 ? -3.269 -8.816 -4.450 1.00 98.00 92 ALA A C 1
ATOM 661 O O . ALA A 1 92 ? -4.251 -8.705 -3.711 1.00 98.00 92 ALA A O 1
ATOM 662 N N . HIS A 1 93 ? -2.413 -9.836 -4.330 1.00 98.38 93 HIS A N 1
ATOM 663 C CA . HIS A 1 93 ? -2.553 -10.866 -3.305 1.00 98.38 93 HIS A CA 1
ATOM 664 C C . HIS A 1 93 ? -2.442 -10.283 -1.893 1.00 98.38 93 HIS A C 1
ATOM 666 O O . HIS A 1 93 ? -3.257 -10.633 -1.037 1.00 98.38 93 HIS A O 1
ATOM 672 N N . LEU A 1 94 ? -1.482 -9.384 -1.647 1.00 98.62 94 LEU A N 1
ATOM 673 C CA . LEU A 1 94 ? -1.361 -8.709 -0.356 1.00 98.62 94 LEU A CA 1
ATOM 674 C C . LEU A 1 94 ? -2.595 -7.863 -0.050 1.00 98.62 94 LEU A C 1
ATOM 676 O O . LEU A 1 94 ? -3.156 -8.015 1.031 1.00 98.62 94 LEU A O 1
ATOM 680 N N . LEU A 1 95 ? -3.032 -7.001 -0.973 1.00 98.50 95 LEU A N 1
ATOM 681 C CA . LEU A 1 95 ? -4.188 -6.130 -0.737 1.00 98.50 95 LEU A CA 1
ATOM 682 C C . LEU A 1 95 ? -5.441 -6.940 -0.393 1.00 98.50 95 LEU A C 1
ATOM 684 O O . LEU A 1 95 ? -6.129 -6.636 0.580 1.00 98.50 95 LEU A O 1
ATOM 688 N N . ARG A 1 96 ? -5.691 -8.024 -1.133 1.00 98.19 96 ARG A N 1
ATOM 689 C CA . ARG A 1 96 ? -6.798 -8.937 -0.840 1.00 98.19 96 ARG A CA 1
ATOM 690 C C . ARG A 1 96 ? -6.640 -9.599 0.528 1.00 98.19 96 ARG A C 1
ATOM 692 O O . ARG A 1 96 ? -7.584 -9.602 1.310 1.00 98.19 96 ARG A O 1
ATOM 699 N N . ARG A 1 97 ? -5.443 -10.097 0.856 1.00 98.25 97 ARG A N 1
ATOM 700 C CA . ARG A 1 97 ? -5.158 -10.690 2.170 1.00 98.25 97 ARG A CA 1
ATOM 701 C C . ARG A 1 97 ? -5.417 -9.706 3.310 1.00 98.25 97 ARG A C 1
ATOM 703 O O . ARG A 1 97 ? -5.981 -10.098 4.324 1.00 98.25 97 ARG A O 1
ATOM 710 N N . LEU A 1 98 ? -5.039 -8.437 3.149 1.00 98.38 98 LEU A N 1
ATOM 711 C CA . LEU A 1 98 ? -5.273 -7.414 4.166 1.00 98.38 98 LEU A CA 1
ATOM 712 C C . LEU A 1 98 ? -6.763 -7.265 4.485 1.00 98.38 98 LEU A C 1
ATOM 714 O O . LEU A 1 98 ? -7.092 -7.113 5.658 1.00 98.38 98 LEU A O 1
ATOM 718 N N . VAL A 1 99 ? -7.635 -7.340 3.476 1.00 97.69 99 VAL A N 1
ATOM 719 C CA . VAL A 1 99 ? -9.099 -7.249 3.621 1.00 97.69 99 VAL A CA 1
ATOM 720 C C . VAL A 1 99 ? -9.712 -8.544 4.166 1.00 97.69 99 VAL A C 1
ATOM 722 O O . VAL A 1 99 ? -10.562 -8.485 5.057 1.00 97.69 99 VAL A O 1
ATOM 725 N N . ASP A 1 100 ? -9.281 -9.700 3.658 1.00 97.56 100 ASP A N 1
ATOM 726 C CA . ASP A 1 100 ? -9.850 -11.012 3.996 1.00 9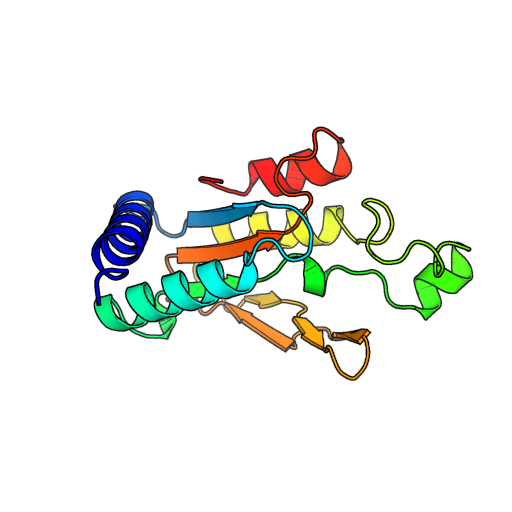7.56 100 ASP A CA 1
ATOM 727 C C . ASP A 1 100 ? -9.438 -11.486 5.407 1.00 97.56 100 ASP A C 1
ATOM 729 O O . ASP A 1 100 ? -10.237 -12.096 6.124 1.00 97.56 100 ASP A O 1
ATOM 733 N N . GLU A 1 101 ? -8.215 -11.159 5.842 1.00 97.06 101 GLU A N 1
ATOM 734 C CA . GLU A 1 101 ? -7.599 -11.612 7.100 1.00 97.06 101 GLU A CA 1
ATOM 735 C C . GLU A 1 101 ? -7.263 -10.442 8.057 1.00 97.06 101 GLU A C 1
ATOM 737 O O . GLU A 1 101 ? -6.113 -10.306 8.498 1.00 97.06 101 GLU A O 1
ATOM 742 N N . PRO A 1 102 ? -8.228 -9.574 8.424 1.00 96.56 102 PRO A N 1
ATOM 743 C CA . PRO A 1 102 ? -7.926 -8.339 9.134 1.00 96.56 102 PRO A CA 1
ATOM 744 C C . PRO A 1 102 ? -7.400 -8.563 10.554 1.00 96.56 102 PRO A C 1
ATOM 746 O O . PRO A 1 102 ? -6.690 -7.710 11.070 1.00 96.56 102 PRO A O 1
ATOM 749 N N . ASP A 1 103 ? -7.680 -9.719 11.159 1.00 96.75 103 ASP A N 1
ATOM 750 C CA . ASP A 1 103 ? -7.342 -10.042 12.549 1.00 96.75 103 ASP A CA 1
ATOM 751 C C . ASP A 1 103 ? -5.896 -10.562 12.726 1.00 96.75 103 ASP A C 1
ATOM 753 O O . ASP A 1 103 ? -5.539 -11.092 13.780 1.00 96.75 103 ASP A O 1
ATOM 757 N N . THR A 1 104 ? -5.049 -10.437 11.698 1.00 96.50 104 THR A N 1
ATOM 758 C CA . THR A 1 104 ? -3.671 -10.951 11.693 1.00 96.50 104 THR A CA 1
ATOM 759 C C . THR A 1 104 ? -2.635 -9.854 11.465 1.00 96.50 104 THR A C 1
ATOM 761 O O . THR A 1 104 ? -2.911 -8.823 10.853 1.00 96.50 104 THR A O 1
ATOM 764 N N . TRP A 1 105 ? -1.419 -10.087 11.966 1.00 98.38 105 TRP A N 1
ATOM 765 C CA . TRP A 1 105 ? -0.254 -9.280 11.613 1.00 98.38 105 TRP A CA 1
ATOM 766 C C . TRP A 1 105 ? 0.188 -9.645 10.198 1.00 98.38 105 TRP A C 1
ATOM 768 O O . TRP A 1 105 ? 0.575 -10.788 9.935 1.00 98.38 105 TRP A O 1
ATOM 778 N N . VAL A 1 106 ? 0.148 -8.674 9.290 1.00 98.56 106 VAL A N 1
ATOM 779 C CA . VAL A 1 106 ? 0.528 -8.883 7.892 1.00 98.56 106 VAL A CA 1
ATOM 780 C C . VAL A 1 106 ? 1.759 -8.048 7.580 1.00 98.56 106 VAL A C 1
ATOM 782 O O . VAL A 1 106 ? 1.709 -6.821 7.576 1.00 98.56 106 VAL A O 1
ATOM 785 N N . TYR A 1 107 ? 2.874 -8.721 7.311 1.00 98.56 107 TYR A N 1
ATOM 786 C CA . TYR A 1 107 ? 4.090 -8.074 6.833 1.00 98.56 107 TYR A CA 1
ATOM 787 C C . TYR A 1 107 ? 3.992 -7.791 5.336 1.00 98.56 107 TYR A C 1
ATOM 789 O O . TYR A 1 107 ? 3.528 -8.638 4.569 1.00 98.56 107 TYR A O 1
ATOM 797 N N . ALA A 1 108 ? 4.469 -6.618 4.933 1.00 98.44 108 ALA A N 1
ATOM 798 C CA . ALA A 1 108 ? 4.478 -6.156 3.555 1.00 98.44 108 ALA A CA 1
ATOM 799 C C . ALA A 1 108 ? 5.889 -5.702 3.141 1.00 98.44 108 ALA A C 1
ATOM 801 O O . ALA A 1 108 ? 6.671 -5.250 3.989 1.00 98.44 108 ALA A O 1
ATOM 802 N N . PRO A 1 109 ? 6.248 -5.824 1.852 1.00 98.38 109 PRO A N 1
ATOM 803 C CA . PRO A 1 109 ? 7.448 -5.196 1.319 1.00 98.38 109 PRO A CA 1
ATOM 804 C C . PRO A 1 109 ? 7.375 -3.667 1.415 1.00 98.38 109 PRO A C 1
ATOM 806 O O . PRO A 1 109 ? 6.317 -3.078 1.203 1.00 98.38 109 PRO A O 1
ATOM 809 N N . GLY A 1 110 ? 8.509 -3.028 1.686 1.00 98.06 110 GLY A N 1
ATOM 810 C CA . GLY A 1 110 ? 8.692 -1.581 1.545 1.00 98.06 110 GLY A CA 1
ATOM 811 C C . GLY A 1 110 ? 9.766 -1.286 0.502 1.00 98.06 110 GLY A C 1
ATOM 812 O O . GLY A 1 110 ? 10.542 -2.174 0.162 1.00 98.06 110 GLY A O 1
ATOM 813 N N . PHE A 1 111 ? 9.830 -0.060 -0.011 1.00 97.31 111 PHE A N 1
ATOM 814 C CA . PHE A 1 111 ? 10.877 0.346 -0.953 1.00 97.31 111 PHE A CA 1
ATOM 815 C C . PHE A 1 111 ? 11.871 1.281 -0.269 1.00 97.31 111 PHE A C 1
ATOM 817 O O . PHE A 1 111 ? 11.483 2.326 0.253 1.00 97.31 111 PHE A O 1
ATOM 824 N N . GLU A 1 112 ? 13.148 0.910 -0.267 1.00 96.94 112 GLU A N 1
ATOM 825 C CA . GLU A 1 112 ? 14.214 1.717 0.321 1.00 96.94 112 GLU A CA 1
ATOM 826 C C . GLU A 1 112 ? 14.842 2.597 -0.777 1.00 96.94 112 GLU A C 1
ATOM 828 O O . GLU A 1 112 ? 15.340 2.083 -1.777 1.00 96.94 112 GLU A O 1
ATOM 833 N N . ARG A 1 113 ? 14.781 3.926 -0.607 1.00 93.56 113 ARG A N 1
ATOM 834 C CA . ARG A 1 113 ? 15.160 4.944 -1.615 1.00 93.56 113 ARG A CA 1
ATOM 835 C C . ARG A 1 113 ? 16.669 5.185 -1.754 1.00 93.56 113 ARG A C 1
ATOM 837 O O . ARG A 1 113 ? 17.125 5.732 -2.745 1.00 93.56 113 ARG A O 1
ATOM 844 N N . THR A 1 114 ? 17.459 4.828 -0.753 1.00 95.62 114 THR A N 1
ATOM 845 C CA . THR A 1 114 ? 18.927 4.844 -0.818 1.00 95.62 114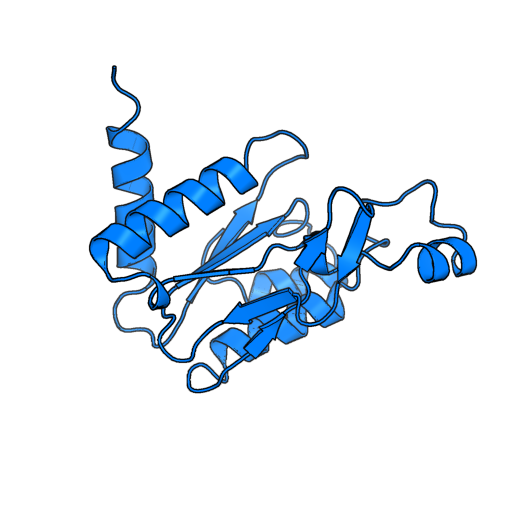 THR A CA 1
ATOM 846 C C . THR A 1 114 ? 19.445 3.643 -1.603 1.00 95.62 114 THR A C 1
ATOM 848 O O . THR A 1 114 ? 20.362 3.778 -2.409 1.00 95.62 114 THR A O 1
ATOM 851 N N . LEU A 1 115 ? 18.869 2.462 -1.361 1.00 96.06 115 LEU A N 1
ATOM 852 C CA . LEU A 1 115 ? 19.221 1.232 -2.076 1.00 96.06 115 LEU A CA 1
ATOM 853 C C . LEU A 1 115 ? 18.543 1.139 -3.441 1.00 96.06 115 LEU A C 1
ATOM 855 O O . LEU A 1 115 ? 18.996 0.376 -4.293 1.00 96.06 115 LEU A O 1
ATOM 859 N N . GLU A 1 116 ? 17.446 1.873 -3.621 1.00 95.69 116 GLU A N 1
ATOM 860 C CA . GLU A 1 116 ? 16.527 1.723 -4.742 1.00 95.69 116 GLU A CA 1
ATOM 861 C C . GLU A 1 116 ? 16.061 0.263 -4.877 1.00 95.69 116 GLU A C 1
ATOM 863 O O . GLU A 1 116 ? 16.031 -0.289 -5.972 1.00 95.69 116 GLU A O 1
ATOM 868 N N . GLN A 1 117 ? 15.718 -0.406 -3.770 1.00 97.88 117 GLN A N 1
ATOM 869 C CA . GLN A 1 117 ? 15.282 -1.811 -3.784 1.00 97.88 117 GLN A CA 1
ATOM 870 C C . GLN A 1 117 ? 14.022 -2.054 -2.949 1.00 97.88 117 GLN A C 1
ATOM 872 O O . GLN A 1 117 ? 13.848 -1.435 -1.894 1.00 97.88 117 GLN A O 1
ATOM 877 N N . PRO A 1 118 ? 13.186 -3.029 -3.355 1.00 97.75 118 PRO A N 1
ATOM 878 C CA . PRO A 1 118 ? 12.184 -3.608 -2.472 1.00 97.75 118 PRO A CA 1
ATOM 879 C C . PRO A 1 118 ? 12.865 -4.397 -1.338 1.00 97.75 118 PRO A C 1
ATOM 881 O O . PRO A 1 118 ? 13.730 -5.244 -1.572 1.00 97.75 118 PRO A O 1
ATOM 884 N N . ILE A 1 119 ? 12.449 -4.157 -0.098 1.00 98.19 119 ILE A N 1
ATOM 885 C CA . ILE A 1 119 ? 12.891 -4.876 1.097 1.00 98.19 119 ILE A CA 1
ATOM 886 C C . ILE A 1 119 ? 11.702 -5.648 1.665 1.00 98.19 119 ILE A C 1
ATOM 888 O O . ILE A 1 119 ? 10.692 -5.071 2.0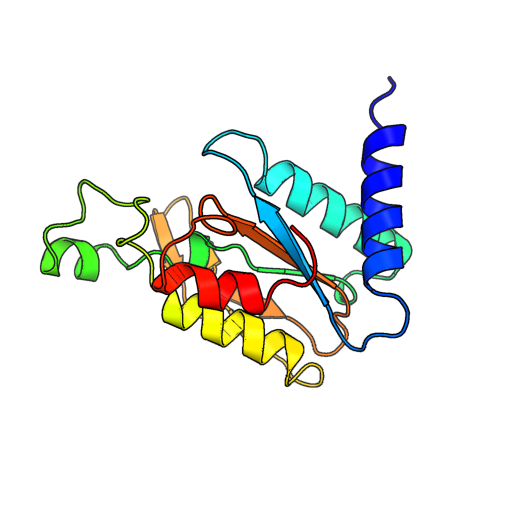79 1.00 98.19 119 ILE A O 1
ATOM 892 N N . ALA A 1 120 ? 11.821 -6.975 1.677 1.00 97.25 120 ALA A N 1
ATOM 893 C CA . ALA A 1 120 ? 10.798 -7.859 2.220 1.00 97.25 120 ALA A CA 1
ATOM 894 C C . ALA A 1 120 ? 10.552 -7.580 3.711 1.00 97.25 120 ALA A C 1
ATOM 896 O O . ALA A 1 120 ? 11.495 -7.364 4.469 1.00 97.25 120 ALA A O 1
ATOM 897 N N . ALA A 1 121 ? 9.281 -7.626 4.124 1.00 97.50 121 ALA A N 1
ATOM 898 C CA . ALA A 1 121 ? 8.845 -7.424 5.509 1.00 97.50 121 ALA A CA 1
ATOM 899 C C . ALA A 1 121 ? 9.337 -6.114 6.166 1.00 97.50 121 ALA A C 1
ATOM 901 O O . ALA A 1 121 ? 9.449 -6.041 7.388 1.00 97.50 121 ALA A O 1
ATOM 902 N N . ALA A 1 122 ? 9.609 -5.073 5.372 1.00 97.81 122 ALA A N 1
ATOM 903 C CA . ALA A 1 122 ? 9.986 -3.755 5.885 1.00 97.81 122 ALA A CA 1
ATOM 904 C C . ALA A 1 122 ? 8.809 -2.994 6.521 1.00 97.81 122 ALA A C 1
ATOM 906 O O . ALA A 1 122 ? 9.021 -2.024 7.244 1.00 97.81 122 ALA A O 1
ATOM 907 N N . MET A 1 123 ? 7.573 -3.421 6.249 1.00 97.75 123 MET A N 1
ATOM 908 C CA . MET A 1 123 ? 6.350 -2.804 6.757 1.00 97.75 123 MET A CA 1
ATOM 909 C C . MET A 1 123 ? 5.452 -3.851 7.413 1.00 97.75 123 MET A C 1
ATOM 911 O O . MET A 1 123 ? 5.538 -5.045 7.111 1.00 97.75 123 MET A O 1
ATOM 915 N N . VAL A 1 124 ? 4.564 -3.401 8.300 1.00 98.19 124 VAL A N 1
ATOM 916 C CA . VAL A 1 124 ? 3.606 -4.268 8.988 1.00 98.19 124 VAL A CA 1
ATOM 917 C C . VAL A 1 124 ? 2.250 -3.584 9.125 1.00 98.19 124 VAL A C 1
ATOM 919 O O . VAL A 1 124 ? 2.169 -2.412 9.486 1.00 98.19 124 VAL A O 1
ATOM 922 N N . VAL A 1 125 ? 1.185 -4.333 8.845 1.00 98.75 125 VAL A N 1
ATOM 923 C CA . VAL A 1 125 ? -0.196 -3.939 9.121 1.00 98.75 125 VAL A CA 1
ATOM 924 C C . VAL A 1 125 ? -0.663 -4.696 10.369 1.00 98.75 125 VAL A C 1
ATOM 926 O O . VAL A 1 125 ? -0.723 -5.932 10.329 1.00 98.75 125 VAL A O 1
ATOM 929 N N . PRO A 1 126 ? -0.954 -4.000 11.485 1.00 98.44 126 PRO A N 1
ATOM 930 C CA . PRO A 1 126 ? -1.426 -4.644 12.704 1.00 98.44 126 PRO A CA 1
ATOM 931 C C . PRO A 1 126 ? -2.895 -5.081 12.565 1.00 98.44 126 PRO A C 1
ATOM 933 O O . PRO A 1 126 ? -3.643 -4.470 11.797 1.00 98.44 126 PRO A O 1
ATOM 936 N N . PRO A 1 127 ? -3.361 -6.067 13.355 1.00 98.38 127 PRO A N 1
ATOM 937 C CA . PRO A 1 127 ? -4.769 -6.462 13.390 1.00 98.38 127 PRO A CA 1
ATOM 938 C C . PRO A 1 127 ? -5.745 -5.306 13.664 1.00 98.38 127 PRO A C 1
ATOM 940 O O . PRO A 1 127 ? -6.864 -5.290 13.159 1.00 98.38 127 PRO A O 1
ATOM 943 N N . SER A 1 128 ? -5.310 -4.318 14.450 1.00 98.12 128 SER A N 1
ATOM 944 C CA . SER A 1 128 ? -6.085 -3.135 14.837 1.00 98.12 128 SER A CA 1
ATOM 945 C C . SER A 1 128 ? -6.295 -2.125 13.704 1.00 98.12 128 SER A C 1
ATOM 947 O O . SER A 1 128 ? -7.192 -1.285 13.819 1.00 98.12 128 SER A O 1
ATOM 949 N N . ALA A 1 129 ? -5.536 -2.210 12.604 1.00 98.56 129 ALA A N 1
ATOM 950 C CA . ALA A 1 129 ? -5.698 -1.298 11.479 1.00 98.56 129 ALA A CA 1
ATOM 951 C C . ALA A 1 129 ? -7.059 -1.514 10.816 1.00 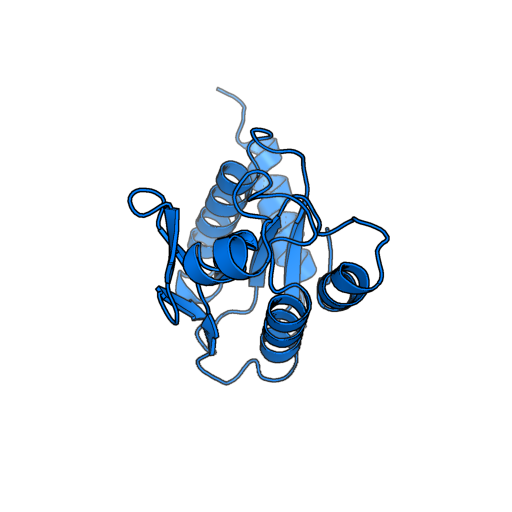98.56 129 ALA A C 1
ATOM 953 O O . ALA A 1 129 ? -7.379 -2.619 10.379 1.00 98.56 129 ALA A O 1
ATOM 954 N N . ARG A 1 130 ? -7.859 -0.457 10.706 1.00 98.44 130 ARG A N 1
ATOM 955 C CA . ARG A 1 130 ? -9.147 -0.469 10.000 1.00 98.44 130 ARG A CA 1
ATOM 956 C C . ARG A 1 130 ? -9.092 0.254 8.663 1.00 98.44 130 ARG A C 1
ATOM 958 O O . ARG A 1 130 ? -9.867 -0.077 7.767 1.00 98.44 130 ARG A O 1
ATOM 965 N N . LEU A 1 131 ? -8.155 1.181 8.505 1.00 98.75 131 LEU A N 1
ATOM 966 C CA . LEU A 1 131 ? -7.841 1.807 7.229 1.00 98.75 131 LEU A CA 1
ATOM 967 C C . LEU A 1 131 ? -6.455 1.358 6.762 1.00 98.75 131 LEU A C 1
ATOM 969 O O . LEU A 1 131 ? -5.471 1.514 7.480 1.00 98.75 131 LEU A O 1
ATOM 973 N N . VAL A 1 132 ? -6.366 0.839 5.544 1.00 98.81 132 VAL A N 1
ATOM 974 C CA . VAL A 1 132 ? -5.092 0.702 4.836 1.00 98.81 132 VAL A CA 1
ATOM 975 C C . VAL A 1 132 ? -5.062 1.751 3.739 1.00 98.81 132 VAL A C 1
ATOM 977 O O . VAL A 1 132 ? -5.903 1.739 2.846 1.00 98.81 132 VAL A O 1
ATOM 980 N N . VAL A 1 133 ? -4.097 2.656 3.799 1.00 98.81 133 VAL A N 1
ATOM 981 C CA . VAL A 1 133 ? -3.806 3.596 2.720 1.00 98.81 133 VAL A CA 1
ATOM 982 C C . VAL A 1 133 ? -2.777 2.953 1.803 1.00 98.81 133 VAL A C 1
ATOM 984 O O . VAL A 1 133 ? -1.771 2.408 2.258 1.00 98.81 133 VAL A O 1
ATOM 987 N N . THR A 1 134 ? -3.025 3.003 0.504 1.00 98.75 134 THR A N 1
ATOM 988 C CA . THR A 1 134 ? -2.088 2.566 -0.522 1.00 98.75 134 THR A CA 1
ATOM 989 C C . THR A 1 134 ? -1.981 3.621 -1.608 1.00 98.75 134 THR A C 1
ATOM 991 O O . THR A 1 134 ? -2.916 4.378 -1.850 1.00 98.75 134 THR A O 1
ATOM 994 N N . GLU A 1 135 ? -0.835 3.705 -2.265 1.00 98.44 135 GLU A N 1
ATOM 995 C CA . GLU A 1 135 ? -0.591 4.701 -3.303 1.00 98.44 135 GLU A CA 1
ATOM 996 C C . GLU A 1 135 ? 0.264 4.115 -4.422 1.00 98.44 135 GLU A C 1
ATOM 998 O O . GLU A 1 135 ? 1.085 3.223 -4.184 1.00 98.44 135 GLU A O 1
ATOM 1003 N N . GLY A 1 136 ? 0.027 4.573 -5.653 1.00 97.62 136 GLY A N 1
ATOM 1004 C CA . GLY A 1 136 ? 0.745 4.073 -6.819 1.00 97.62 136 GLY A CA 1
ATOM 1005 C C . GLY A 1 136 ? 0.290 4.681 -8.142 1.00 97.62 136 GLY A C 1
ATOM 1006 O O . GLY A 1 136 ? -0.808 5.218 -8.277 1.00 97.62 136 GLY A O 1
ATOM 1007 N N . ASN A 1 137 ? 1.148 4.589 -9.158 1.00 96.62 137 ASN A N 1
ATOM 1008 C CA . ASN A 1 137 ? 0.862 5.145 -10.487 1.00 96.62 137 ASN A CA 1
ATOM 1009 C C . ASN A 1 137 ? -0.125 4.284 -11.296 1.00 96.62 137 ASN A C 1
ATOM 1011 O O . ASN A 1 137 ? -0.712 4.773 -12.259 1.00 96.62 137 ASN A O 1
ATOM 1015 N N . TYR A 1 138 ? -0.290 3.009 -10.925 1.00 97.31 138 TYR A N 1
ATOM 1016 C CA . TYR A 1 138 ? -0.987 2.004 -11.735 1.00 97.31 138 TYR A CA 1
ATOM 1017 C C . TYR A 1 138 ? -2.279 1.476 -11.114 1.00 97.31 138 TYR A C 1
ATOM 1019 O O . TYR A 1 138 ? -2.909 0.594 -11.687 1.00 97.31 138 TYR A O 1
ATOM 1027 N N . LEU A 1 139 ? -2.738 2.061 -10.002 1.00 96.88 139 LEU A N 1
ATOM 1028 C CA . LEU A 1 139 ? -3.967 1.630 -9.319 1.00 96.88 139 LEU A CA 1
ATOM 1029 C C . LEU A 1 139 ? -5.227 1.747 -10.201 1.00 96.88 139 LEU A C 1
ATOM 1031 O O . LEU A 1 139 ? -6.223 1.080 -9.943 1.00 96.88 139 LEU A O 1
ATOM 1035 N N . LEU A 1 140 ? -5.190 2.593 -11.237 1.00 96.50 140 LEU A N 1
ATOM 1036 C CA . LEU A 1 140 ? -6.277 2.804 -12.203 1.00 96.50 140 LEU A CA 1
ATOM 1037 C C . LEU A 1 140 ? -5.921 2.347 -13.629 1.00 96.50 140 LEU A C 1
ATOM 1039 O O . LEU A 1 140 ? -6.646 2.670 -14.567 1.00 96.50 140 LEU A O 1
ATOM 1043 N N . LEU A 1 141 ? -4.802 1.640 -13.818 1.00 96.31 141 LEU A N 1
ATOM 1044 C CA . LEU A 1 141 ? -4.369 1.176 -15.137 1.00 96.31 141 LEU A CA 1
ATOM 1045 C C . LEU A 1 141 ? -5.264 0.004 -15.595 1.00 96.31 141 LEU A C 1
ATOM 1047 O O . LEU A 1 141 ? -5.285 -1.017 -14.906 1.00 96.31 141 LEU A O 1
ATOM 1051 N N . PRO A 1 142 ? -5.980 0.103 -16.738 1.00 94.00 142 PRO A N 1
ATOM 1052 C CA . PRO A 1 142 ? -6.853 -0.965 -17.236 1.00 94.00 142 PRO A CA 1
ATOM 1053 C C . PRO A 1 142 ? -6.041 -2.069 -17.936 1.00 94.00 142 PRO A C 1
ATOM 1055 O O . PRO A 1 142 ? -6.186 -2.323 -19.131 1.00 94.00 142 PRO A O 1
ATOM 1058 N N . GLU A 1 143 ? -5.128 -2.689 -17.192 1.00 93.25 143 GLU A N 1
ATOM 1059 C CA . GLU A 1 143 ? -4.386 -3.878 -17.600 1.00 93.25 143 GLU A CA 1
ATOM 1060 C C . GLU A 1 143 ? -4.740 -5.044 -16.669 1.00 93.25 143 GLU A C 1
ATOM 1062 O O . GLU A 1 143 ? -4.753 -4.842 -15.452 1.00 93.25 143 GLU A O 1
ATOM 1067 N N . PRO A 1 144 ? -4.917 -6.279 -17.183 1.00 88.94 144 PRO A N 1
ATOM 1068 C CA . PRO A 1 144 ? -5.359 -7.421 -16.373 1.00 88.94 144 PRO A CA 1
ATOM 1069 C C . PRO A 1 144 ? -4.553 -7.645 -15.085 1.00 88.94 144 PRO A C 1
ATOM 1071 O O . PRO A 1 144 ? -5.112 -7.998 -14.049 1.00 88.94 144 PRO A O 1
ATOM 1074 N N . ARG A 1 145 ? -3.237 -7.391 -15.128 1.00 87.12 145 ARG A N 1
ATOM 1075 C CA . ARG A 1 145 ? -2.334 -7.550 -13.976 1.00 87.12 145 ARG A CA 1
ATOM 1076 C C . ARG A 1 145 ? -2.609 -6.550 -12.839 1.00 87.12 145 ARG A C 1
ATOM 1078 O O . ARG A 1 145 ? -2.382 -6.862 -11.677 1.00 87.12 145 ARG A O 1
ATOM 1085 N N . TRP A 1 146 ? -3.114 -5.360 -13.169 1.00 96.19 146 TRP A N 1
ATOM 1086 C CA . TRP A 1 146 ? -3.395 -4.274 -12.222 1.00 96.19 146 TRP A CA 1
ATOM 1087 C C . TRP A 1 146 ? -4.876 -4.197 -11.832 1.00 96.19 146 TRP A C 1
ATOM 1089 O O . TRP A 1 146 ? -5.194 -3.749 -10.731 1.00 96.19 146 TRP A O 1
ATOM 1099 N N . GLU A 1 147 ? -5.783 -4.712 -12.668 1.00 96.12 147 GLU A N 1
ATOM 1100 C CA . GLU A 1 147 ? -7.213 -4.830 -12.349 1.00 96.12 147 GLU A CA 1
ATOM 1101 C C . GLU A 1 147 ? -7.461 -5.648 -11.074 1.00 96.12 147 GLU A C 1
ATOM 1103 O O . GLU A 1 147 ? -8.318 -5.289 -10.267 1.00 96.12 147 GLU A O 1
ATOM 1108 N N . ALA A 1 148 ? -6.672 -6.703 -10.844 1.00 95.19 148 ALA A N 1
ATOM 1109 C CA . ALA A 1 148 ? -6.758 -7.502 -9.623 1.00 95.19 148 ALA A CA 1
ATOM 1110 C C . ALA A 1 148 ? -6.396 -6.695 -8.363 1.00 95.19 148 ALA A C 1
ATOM 1112 O O . ALA A 1 148 ? -7.057 -6.835 -7.334 1.00 95.19 148 ALA A O 1
ATOM 1113 N N . ALA A 1 149 ? -5.380 -5.827 -8.442 1.00 96.50 149 ALA A N 1
ATOM 1114 C CA . ALA A 1 149 ? -5.030 -4.929 -7.344 1.00 96.50 149 ALA A CA 1
ATOM 1115 C C . ALA A 1 149 ? -6.144 -3.902 -7.119 1.00 96.50 149 ALA A C 1
ATOM 1117 O O . ALA A 1 149 ? -6.599 -3.732 -5.990 1.00 96.50 149 ALA A O 1
ATOM 1118 N N . ARG A 1 150 ? -6.655 -3.289 -8.197 1.00 97.38 150 ARG A N 1
ATOM 1119 C CA . ARG A 1 150 ? -7.779 -2.349 -8.125 1.00 97.38 150 ARG A CA 1
ATOM 1120 C C . ARG A 1 150 ? -9.020 -2.968 -7.483 1.00 97.38 150 ARG A C 1
ATOM 1122 O O . ARG A 1 150 ? -9.670 -2.299 -6.690 1.00 97.38 150 ARG A O 1
ATOM 1129 N N . ALA A 1 151 ? -9.337 -4.223 -7.791 1.00 96.94 151 ALA A N 1
ATOM 1130 C CA . ALA A 1 151 ? -10.501 -4.918 -7.242 1.00 96.94 151 ALA A CA 1
ATOM 1131 C C . ALA A 1 151 ? -10.447 -5.100 -5.713 1.00 96.94 151 ALA A C 1
ATOM 1133 O O . ALA A 1 151 ? -11.491 -5.246 -5.082 1.00 96.94 151 ALA A O 1
ATOM 1134 N N . ALA A 1 152 ? -9.251 -5.080 -5.114 1.00 96.19 152 ALA A N 1
ATOM 1135 C CA . ALA A 1 152 ? -9.069 -5.124 -3.664 1.00 96.19 152 ALA A CA 1
ATOM 1136 C C . ALA A 1 152 ? -9.126 -3.732 -2.999 1.00 96.19 152 ALA A C 1
ATOM 1138 O O . ALA A 1 152 ? -9.156 -3.643 -1.771 1.00 96.19 152 ALA A O 1
ATOM 1139 N N . ILE A 1 153 ? -9.141 -2.649 -3.785 1.00 98.19 153 ILE A N 1
ATOM 1140 C CA . ILE A 1 153 ? -9.184 -1.271 -3.290 1.00 98.19 153 ILE A CA 1
ATOM 1141 C C . ILE A 1 153 ? -10.637 -0.796 -3.226 1.00 98.19 153 ILE A C 1
ATOM 1143 O O . ILE A 1 153 ? -11.369 -0.857 -4.211 1.00 98.19 153 ILE A O 1
ATOM 1147 N N . THR A 1 154 ? -11.056 -0.319 -2.054 1.00 98.12 154 THR A N 1
ATOM 1148 C CA . THR A 1 154 ? -12.442 0.096 -1.798 1.00 98.12 154 THR A CA 1
ATOM 1149 C C . THR A 1 154 ? -12.788 1.396 -2.522 1.00 98.12 154 THR A C 1
ATOM 1151 O O . THR A 1 154 ? -13.850 1.478 -3.129 1.00 98.12 154 THR A O 1
ATOM 1154 N N . GLU A 1 155 ? -11.887 2.378 -2.485 1.00 97.69 155 GLU A N 1
ATOM 1155 C CA . GLU A 1 155 ? -12.023 3.691 -3.132 1.00 97.69 155 GLU A CA 1
ATOM 1156 C C . GLU A 1 155 ? -10.646 4.137 -3.644 1.00 97.69 155 GLU A C 1
ATOM 1158 O O . GLU A 1 155 ? -9.641 3.834 -2.994 1.00 97.69 155 GLU A O 1
ATOM 1163 N N . VAL A 1 156 ? -10.589 4.827 -4.789 1.00 94.00 156 VAL A N 1
ATOM 1164 C CA . VAL A 1 156 ? -9.361 5.423 -5.354 1.00 94.00 156 VAL A CA 1
ATOM 1165 C C . VAL A 1 156 ? -9.623 6.862 -5.760 1.00 94.00 156 VAL A C 1
ATOM 1167 O O . VAL A 1 156 ? -10.623 7.054 -6.485 1.00 94.00 156 VAL A O 1
#